Protein AF-A0A8J6TLV2-F1 (afdb_monomer_lite)

Radius of gyration: 23.79 Å; chains: 1; bounding box: 41×60×71 Å

Foldseek 3Di:
DDDDDDDDDPPPDDDDFDEEADFQDPVCCVVVLDPHPDHSVRRVVSRVVPGVDYHYQADEAEDDQPLAPDPVSVVVVVVVCVVCPPGRYDYHHNHCNCVDVVNVPPDDDD

Sequence (110 aa):
MNISAKESSKTGDCRLLVGTSGFSYTEWVDAGFYPPGTKTGGMLPLYARCFAITELNYTWYQMPPSFARTLSNRKYLAVLIDRLYGLSLAVEFRHRSWADDRVFCSKRPG

Organism: NCBI:txid2841695

Secondary structure (DSSP, 8-state):
------------------EEE-S--THHHHTTSS-TT--GGGHHHHHTTT-SEEE-S-EEEEPPTT----HHHHHHHHHHHHHTTTS-EEEE--SGGG--HHHH--PPP-

InterPro dom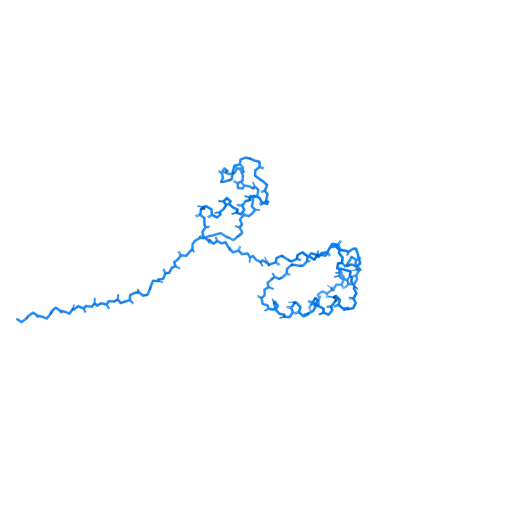ains:
  IPR002763 Protein of unknown function DUF72 [PF01904] (60-104)
  IPR002763 Protein of unknown function DUF72 [PTHR30348] (7-64)
  IPR036520 UPF0759 superfamily [G3DSA:3.20.20.410] (4-62)
  IPR036520 UPF0759 superfamily [G3DSA:3.20.20.410] (63-107)
  IPR036520 UPF0759 superfamily [SSF117396] (15-104)

pLDDT: mean 83.25, std 17.08, range [32.5, 97.44]

Structure (mmCIF, N/CA/C/O backbone):
data_AF-A0A8J6TLV2-F1
#
_entry.id   AF-A0A8J6TLV2-F1
#
loop_
_atom_site.group_PDB
_atom_site.id
_atom_site.type_symbol
_atom_site.label_atom_id
_atom_site.label_alt_id
_atom_site.label_comp_id
_atom_site.label_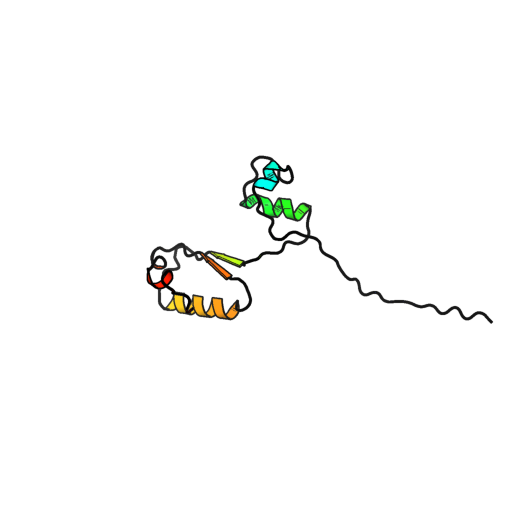asym_id
_atom_site.label_entity_id
_atom_site.label_seq_id
_atom_site.pdbx_PDB_ins_code
_atom_site.Cartn_x
_atom_site.Cartn_y
_atom_site.Cartn_z
_atom_site.occupancy
_atom_site.B_iso_or_equiv
_atom_site.auth_seq_id
_atom_site.auth_comp_id
_atom_site.auth_asym_id
_atom_site.auth_atom_id
_atom_site.pdbx_PDB_model_num
ATOM 1 N N . MET A 1 1 ? -23.170 -43.076 47.673 1.00 36.94 1 MET A N 1
ATOM 2 C CA . MET A 1 1 ? -22.092 -43.220 46.672 1.00 36.94 1 MET A CA 1
ATOM 3 C C . MET A 1 1 ? -22.092 -41.960 45.824 1.00 36.94 1 MET A C 1
ATOM 5 O O . MET A 1 1 ? -23.070 -41.725 45.134 1.00 36.94 1 MET A O 1
ATOM 9 N N . ASN A 1 2 ? -21.067 -41.116 45.961 1.00 32.50 2 ASN A N 1
ATOM 10 C CA . ASN A 1 2 ? -20.923 -39.872 45.202 1.00 32.50 2 ASN A CA 1
ATOM 11 C C . ASN A 1 2 ? -19.884 -40.112 44.105 1.00 32.50 2 ASN A C 1
ATOM 13 O O . ASN A 1 2 ? -18.721 -40.350 44.423 1.00 32.50 2 ASN A O 1
ATOM 17 N N . ILE A 1 3 ? -20.286 -40.046 42.837 1.00 44.41 3 ILE A N 1
ATOM 18 C CA . ILE A 1 3 ? -19.350 -39.979 41.712 1.00 44.41 3 ILE A CA 1
ATOM 19 C C . ILE A 1 3 ? -19.377 -38.532 41.223 1.00 44.41 3 ILE A C 1
ATOM 21 O O . ILE A 1 3 ? -20.298 -38.113 40.531 1.00 44.41 3 ILE A O 1
ATOM 25 N N . SER A 1 4 ? -18.379 -37.752 41.642 1.00 45.44 4 SER A N 1
ATOM 26 C CA . SER A 1 4 ? -18.067 -36.459 41.036 1.00 45.44 4 SER A CA 1
ATOM 27 C C . SER A 1 4 ? -17.151 -36.730 39.845 1.00 45.44 4 SER A C 1
ATOM 29 O O . SER A 1 4 ? -15.962 -37.000 40.015 1.00 45.44 4 SER A O 1
ATOM 31 N N . ALA A 1 5 ? -17.717 -36.712 38.640 1.00 47.25 5 ALA A N 1
ATOM 32 C CA . ALA A 1 5 ? -16.931 -36.645 37.420 1.00 47.25 5 ALA A CA 1
ATOM 33 C C . ALA A 1 5 ? -16.406 -35.208 37.278 1.00 47.25 5 ALA A C 1
ATOM 35 O O . ALA A 1 5 ? -17.172 -34.270 37.070 1.00 47.25 5 ALA A O 1
ATOM 36 N N . LYS A 1 6 ? -15.092 -35.025 37.435 1.00 54.00 6 LYS A N 1
ATOM 37 C CA . LYS A 1 6 ? -14.406 -33.809 36.990 1.00 54.00 6 LYS A CA 1
ATOM 38 C C . LYS A 1 6 ? -14.222 -33.904 35.478 1.00 54.00 6 LYS A C 1
ATOM 40 O O . LYS A 1 6 ? -13.278 -34.543 35.019 1.00 54.00 6 LYS A O 1
ATOM 45 N N . GLU A 1 7 ? -15.087 -33.253 34.714 1.00 54.94 7 GLU A N 1
ATOM 46 C CA . GLU A 1 7 ? -14.786 -32.925 33.321 1.00 54.94 7 GLU A CA 1
ATOM 47 C C . GLU A 1 7 ? -13.865 -31.702 33.291 1.00 54.94 7 GLU A C 1
ATOM 49 O O . GLU A 1 7 ? -14.256 -30.581 33.603 1.00 54.94 7 GLU A O 1
ATOM 54 N N . SER A 1 8 ? -12.599 -31.941 32.954 1.00 55.59 8 SER A N 1
ATOM 55 C CA . SER A 1 8 ? -11.645 -30.897 32.591 1.00 55.59 8 SER A CA 1
ATOM 56 C C . SER A 1 8 ? -11.638 -30.789 31.070 1.00 55.59 8 SER A C 1
ATOM 58 O O . SER A 1 8 ? -10.911 -31.512 30.386 1.00 55.59 8 SER A O 1
ATOM 60 N N . SER A 1 9 ? -12.489 -29.922 30.521 1.00 59.59 9 SER A N 1
ATOM 61 C CA . SER A 1 9 ? -12.430 -29.560 29.107 1.00 59.59 9 SER A CA 1
ATOM 62 C C . SER A 1 9 ? -11.242 -28.619 28.891 1.00 59.59 9 SER A C 1
ATOM 64 O O . SER A 1 9 ? -11.290 -27.443 29.253 1.00 59.59 9 SER A O 1
ATOM 66 N N . LYS A 1 10 ? -10.157 -29.123 28.296 1.00 62.91 10 LYS A N 1
ATOM 67 C CA . LYS A 1 10 ? -9.101 -28.272 27.735 1.00 62.91 10 LYS A CA 1
ATOM 68 C C . LYS A 1 10 ? -9.634 -27.598 26.470 1.00 62.91 10 LYS A C 1
ATOM 70 O O . LYS A 1 10 ? -9.479 -28.127 25.373 1.00 62.91 10 LYS A O 1
ATOM 75 N N . THR A 1 11 ? -10.251 -26.435 26.614 1.00 61.06 11 THR A N 1
ATOM 76 C CA . THR A 1 11 ? -10.452 -25.517 25.490 1.00 61.06 11 THR A CA 1
ATOM 77 C C . THR A 1 11 ? -9.077 -24.952 25.142 1.00 61.06 11 THR A C 1
ATOM 79 O O . THR A 1 11 ? -8.476 -24.252 25.953 1.00 61.06 11 THR A O 1
ATOM 82 N N . GLY A 1 12 ? -8.515 -25.318 23.988 1.00 65.50 12 GLY A N 1
ATOM 83 C CA . GLY A 1 12 ? -7.326 -24.633 23.479 1.00 65.50 12 GLY A CA 1
ATOM 84 C C . GLY A 1 12 ? -7.667 -23.161 23.262 1.00 65.50 12 GLY A C 1
ATOM 85 O O . GLY A 1 12 ? -8.725 -22.870 22.706 1.00 65.50 12 GLY A O 1
ATOM 86 N N . ASP A 1 13 ? -6.812 -22.249 23.728 1.00 74.38 13 ASP A N 1
ATOM 87 C CA . ASP A 1 13 ? -7.024 -20.804 23.600 1.00 74.38 13 ASP A CA 1
ATOM 88 C C . ASP A 1 13 ? -7.202 -20.417 22.125 1.00 74.38 13 ASP A C 1
ATOM 90 O O . ASP A 1 13 ? -6.240 -20.280 21.365 1.00 74.38 13 ASP A O 1
ATOM 94 N N . CYS A 1 14 ? -8.452 -20.227 21.705 1.00 79.44 14 CYS A N 1
ATOM 95 C CA . CYS A 1 14 ? -8.768 -19.681 20.397 1.00 79.44 14 CYS A CA 1
ATOM 96 C C . CYS A 1 14 ? -8.653 -18.156 20.481 1.00 79.44 14 CYS A C 1
ATOM 98 O O . CYS A 1 14 ? -9.561 -17.475 20.957 1.00 79.44 14 CYS A O 1
ATOM 100 N N . ARG A 1 15 ? -7.521 -17.602 20.035 1.00 85.44 15 ARG A N 1
ATOM 101 C CA . ARG A 1 15 ? -7.338 -16.146 19.953 1.00 85.44 15 ARG A CA 1
ATOM 102 C C . ARG A 1 15 ? -8.116 -15.573 18.769 1.00 85.44 15 ARG A C 1
ATOM 104 O O . ARG A 1 15 ? -7.720 -15.752 17.622 1.00 85.44 15 ARG A O 1
ATOM 111 N N . LEU A 1 16 ? -9.184 -14.835 19.066 1.00 89.19 16 LEU A N 1
ATOM 112 C CA . LEU A 1 16 ? -9.892 -13.995 18.102 1.00 89.19 16 LEU A CA 1
ATOM 113 C C . LEU A 1 16 ? -9.204 -12.626 18.005 1.00 89.19 16 LEU A C 1
ATOM 115 O O . LEU A 1 16 ? -9.074 -11.926 19.008 1.00 89.19 16 LEU A O 1
ATOM 119 N N . LEU A 1 17 ? -8.776 -12.241 16.802 1.00 93.44 17 LEU A N 1
ATOM 120 C CA . LEU A 1 17 ? -8.252 -10.904 16.511 1.00 93.44 17 LEU A CA 1
ATOM 121 C C . LEU A 1 17 ? -9.260 -10.145 15.649 1.00 93.44 17 LEU A C 1
ATOM 123 O O . LEU A 1 17 ? -9.794 -10.697 14.692 1.00 93.44 17 LEU A O 1
ATOM 127 N N . VAL A 1 18 ? -9.500 -8.878 15.987 1.00 94.06 18 VAL A N 1
ATOM 128 C CA . VAL A 1 18 ? -10.441 -8.004 15.276 1.00 94.06 18 VAL A CA 1
ATOM 129 C C . VAL A 1 18 ? -9.677 -6.866 14.610 1.00 94.06 18 VAL A C 1
ATOM 131 O O . VAL A 1 18 ? -8.773 -6.273 15.205 1.00 94.06 18 VAL A O 1
ATOM 134 N N . GLY A 1 19 ? -10.049 -6.581 13.366 1.00 94.81 19 GLY A N 1
ATOM 135 C CA . GLY A 1 19 ? -9.438 -5.570 12.519 1.00 94.81 19 GLY A CA 1
ATOM 136 C C . GLY A 1 19 ? -10.310 -5.244 11.315 1.00 94.81 19 GLY A C 1
ATOM 137 O O . GLY A 1 19 ? -11.426 -5.743 11.191 1.00 94.81 19 GLY A O 1
ATOM 138 N N . THR A 1 20 ? -9.786 -4.408 10.427 1.00 95.44 20 THR A N 1
ATOM 139 C CA . THR A 1 20 ? -10.474 -3.914 9.228 1.00 95.44 20 THR A CA 1
ATOM 140 C C . THR A 1 20 ? -9.673 -4.240 7.967 1.00 95.44 20 THR A C 1
ATOM 142 O O . THR A 1 20 ? -8.459 -4.461 8.041 1.00 95.44 20 THR A O 1
ATOM 145 N N . SER A 1 21 ? -10.337 -4.284 6.810 1.00 93.19 21 SER A N 1
ATOM 146 C CA . SER A 1 21 ? -9.684 -4.447 5.505 1.00 93.19 21 SER A CA 1
ATOM 147 C C . SER A 1 21 ? -9.064 -3.117 5.071 1.00 93.19 21 SER A C 1
ATOM 149 O O . SER A 1 21 ? -9.722 -2.263 4.479 1.00 93.19 21 SER A O 1
ATOM 151 N N . GLY A 1 22 ? -7.791 -2.922 5.410 1.00 92.50 22 GLY A N 1
ATOM 152 C CA . GLY A 1 22 ? -7.054 -1.670 5.265 1.00 92.50 22 GLY A CA 1
ATOM 153 C C . GLY A 1 22 ? -7.235 -0.705 6.440 1.00 92.50 22 GLY A C 1
ATOM 154 O O . GLY A 1 22 ? -8.150 -0.833 7.238 1.00 92.50 22 GLY A O 1
ATOM 155 N N . PHE A 1 23 ? -6.351 0.288 6.535 1.00 94.38 23 PHE A N 1
ATOM 156 C CA . PHE A 1 23 ? -6.349 1.292 7.612 1.00 94.38 23 PHE A CA 1
ATOM 157 C C . PHE A 1 23 ? -6.173 2.732 7.102 1.00 94.38 23 PHE A C 1
ATOM 159 O O . PHE A 1 23 ? -6.232 3.682 7.870 1.00 94.38 23 PHE A O 1
ATOM 166 N N . SER A 1 24 ? -5.872 2.920 5.817 1.00 93.38 24 SER A N 1
ATOM 167 C CA . SER A 1 24 ? -5.366 4.192 5.295 1.00 93.38 24 SER A CA 1
ATOM 168 C C . SER A 1 24 ? -6.449 4.998 4.569 1.00 93.38 24 SER A C 1
ATOM 170 O O . SER A 1 24 ? -6.324 5.267 3.373 1.00 93.38 24 SER A O 1
ATOM 172 N N . TYR A 1 25 ? -7.491 5.388 5.299 1.00 92.25 25 TYR A N 1
ATOM 173 C CA . TYR A 1 25 ? -8.642 6.126 4.770 1.00 92.25 25 TYR A CA 1
ATOM 174 C C . TYR A 1 25 ? -8.622 7.581 5.255 1.00 92.25 25 TYR A C 1
ATOM 176 O O . TYR A 1 25 ? -8.562 7.842 6.458 1.00 92.25 25 TYR A O 1
ATOM 184 N N . THR A 1 26 ? -8.653 8.549 4.335 1.00 91.69 26 THR A N 1
ATOM 185 C CA . THR A 1 26 ? -8.670 9.983 4.689 1.00 91.69 26 THR A CA 1
ATOM 186 C C . THR A 1 26 ? -9.973 10.394 5.359 1.00 91.69 26 THR A C 1
ATOM 188 O O . THR A 1 26 ? -9.965 11.231 6.254 1.00 91.69 26 THR A O 1
ATOM 191 N N . GLU A 1 27 ? -11.065 9.726 5.016 1.00 94.81 27 GLU A N 1
ATOM 192 C CA . GLU A 1 27 ? -12.400 9.909 5.579 1.00 94.81 27 GLU A CA 1
ATOM 193 C C . GLU A 1 27 ? -12.435 9.588 7.080 1.00 94.81 27 GLU A C 1
ATOM 195 O O . GLU A 1 27 ? -13.275 10.098 7.814 1.00 94.81 27 GLU A O 1
ATOM 200 N N . TRP A 1 28 ? -11.502 8.766 7.574 1.00 96.38 28 TRP A N 1
ATOM 201 C CA . TRP A 1 28 ? -11.378 8.470 9.005 1.00 96.38 28 TRP A CA 1
ATOM 202 C C . TRP A 1 28 ? -10.780 9.637 9.799 1.00 96.38 28 TRP A C 1
ATOM 204 O O . TRP A 1 28 ? -10.938 9.692 11.018 1.00 96.38 28 TRP A O 1
ATOM 214 N N . VAL A 1 29 ? -10.123 10.588 9.124 1.00 95.25 29 VAL A N 1
ATOM 215 C CA . VAL A 1 29 ? -9.757 11.881 9.719 1.00 95.25 29 VAL A CA 1
ATOM 216 C C . VAL A 1 29 ? -11.020 12.711 9.935 1.00 95.25 29 VAL A C 1
ATOM 218 O O . VAL A 1 29 ? -11.243 13.203 11.038 1.00 95.25 29 VAL A O 1
ATOM 221 N N . ASP A 1 30 ? -11.877 12.799 8.918 1.00 93.50 30 ASP A N 1
ATOM 222 C CA . ASP A 1 30 ? -13.127 13.567 8.984 1.00 93.50 30 ASP A CA 1
ATOM 223 C C . ASP A 1 30 ? -14.123 12.957 9.981 1.00 93.50 30 ASP A C 1
ATOM 225 O O . ASP A 1 30 ? -14.825 13.675 10.691 1.00 93.50 30 ASP A O 1
ATOM 229 N N . ALA A 1 31 ? -14.133 11.626 10.103 1.00 94.38 31 ALA A N 1
ATOM 230 C CA . ALA A 1 31 ? -14.918 10.898 11.098 1.00 94.38 31 ALA A CA 1
ATOM 231 C C . ALA A 1 31 ? -14.348 10.987 12.532 1.00 94.38 31 ALA A C 1
ATOM 233 O O . ALA A 1 31 ? -14.947 10.449 13.463 1.00 94.38 31 ALA A O 1
ATOM 234 N N . GLY A 1 32 ? -13.190 11.630 12.725 1.00 95.62 32 GLY A N 1
ATOM 235 C CA . GLY A 1 32 ? -12.565 11.834 14.035 1.00 95.62 32 GLY A CA 1
ATOM 236 C C .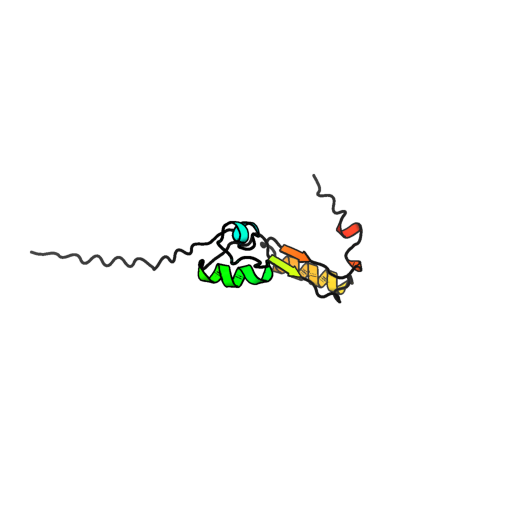 GLY A 1 32 ? -11.842 10.613 14.614 1.00 95.62 32 GLY A C 1
ATOM 237 O O . GLY A 1 32 ? -11.412 10.655 15.766 1.00 95.62 32 GLY A O 1
ATOM 238 N N . PHE A 1 33 ? -11.677 9.535 13.843 1.00 96.44 33 PHE A N 1
ATOM 239 C CA . PHE A 1 33 ? -10.884 8.375 14.266 1.00 96.44 33 PHE A CA 1
ATOM 240 C C . PHE A 1 33 ? -9.384 8.705 14.298 1.00 96.44 33 PHE A C 1
ATOM 242 O O . PHE A 1 33 ? -8.663 8.273 15.200 1.00 96.44 33 PHE A O 1
ATOM 249 N N . TYR A 1 34 ? -8.915 9.516 13.345 1.00 97.25 34 TYR A N 1
ATOM 250 C CA . TYR A 1 34 ? -7.562 10.071 13.342 1.00 97.25 34 TYR A CA 1
ATOM 251 C C . TYR A 1 34 ? -7.553 11.561 13.710 1.00 97.25 34 TYR A C 1
ATOM 253 O O . TYR A 1 34 ? -8.491 12.278 13.364 1.00 97.25 34 TYR A O 1
ATOM 261 N N . PRO A 1 35 ? -6.478 12.071 14.347 1.00 96.81 35 PRO A N 1
ATOM 262 C CA . PRO A 1 35 ? -6.325 13.500 14.597 1.00 96.81 35 PRO A CA 1
ATOM 263 C C . PRO A 1 35 ? -6.393 14.334 13.303 1.00 96.81 35 PRO A C 1
ATOM 265 O O . PRO A 1 35 ? -5.898 13.878 12.261 1.00 96.81 35 PRO A O 1
ATOM 268 N N . PRO A 1 36 ? -6.912 15.574 13.356 1.00 96.44 36 PRO A N 1
ATOM 269 C CA . PRO A 1 36 ? -6.963 16.461 12.199 1.00 96.44 36 PRO A CA 1
ATOM 270 C C . PRO A 1 36 ? -5.594 16.645 11.534 1.00 96.44 36 PRO A C 1
ATOM 272 O O . PRO A 1 36 ? -4.577 16.834 12.201 1.00 96.44 36 PRO A O 1
ATOM 275 N N . GLY A 1 37 ? -5.566 16.591 10.200 1.00 94.44 37 GLY A N 1
ATOM 276 C CA . GLY A 1 37 ? -4.342 16.764 9.411 1.00 94.44 37 GLY A CA 1
ATOM 277 C C . GLY A 1 37 ? -3.439 15.526 9.316 1.00 94.44 37 GLY A C 1
ATOM 278 O O . GLY A 1 37 ? -2.393 15.598 8.663 1.00 94.44 37 GLY A O 1
ATOM 279 N N . THR A 1 38 ? -3.833 14.390 9.905 1.00 96.31 38 THR A N 1
ATOM 280 C CA . THR A 1 38 ? -3.101 13.120 9.771 1.00 96.31 38 THR A CA 1
ATOM 281 C C . THR A 1 38 ? -2.938 12.740 8.298 1.00 96.31 38 THR A C 1
ATOM 283 O O . THR A 1 38 ? -3.907 12.611 7.554 1.00 96.31 38 THR A O 1
ATOM 286 N N . LYS A 1 39 ? -1.689 12.544 7.865 1.00 93.62 39 LYS A N 1
ATOM 287 C CA . LYS A 1 39 ? -1.357 12.038 6.525 1.00 93.62 39 LYS A CA 1
ATOM 288 C C . LYS A 1 39 ? -1.322 10.510 6.525 1.00 93.62 39 LYS A C 1
ATOM 290 O O . LYS A 1 39 ? -0.995 9.906 7.543 1.00 93.62 39 LYS A O 1
ATOM 295 N N . THR A 1 40 ? -1.551 9.900 5.363 1.00 90.31 40 THR A N 1
ATOM 296 C CA . THR A 1 40 ? -1.504 8.446 5.103 1.00 90.31 40 THR A CA 1
ATOM 297 C C . THR A 1 40 ? -0.331 7.735 5.793 1.00 90.31 40 THR A C 1
ATOM 299 O O . THR A 1 40 ? -0.529 6.745 6.491 1.00 90.31 40 THR A O 1
ATOM 302 N N . GLY A 1 41 ? 0.889 8.283 5.692 1.00 91.19 41 GLY A N 1
ATOM 303 C CA . GLY A 1 41 ? 2.086 7.694 6.312 1.00 91.19 41 GLY A CA 1
ATOM 304 C C . GLY A 1 41 ? 2.071 7.638 7.849 1.00 91.19 41 GLY A C 1
ATOM 305 O O . GLY A 1 41 ? 2.833 6.876 8.434 1.00 91.19 41 GLY A O 1
ATOM 306 N N . GLY A 1 42 ? 1.204 8.412 8.506 1.00 94.81 42 GLY A N 1
ATOM 307 C CA . GLY A 1 42 ? 1.024 8.426 9.961 1.00 94.81 42 GLY A CA 1
ATOM 308 C C . GLY A 1 42 ? -0.173 7.613 10.465 1.00 94.81 42 GLY A C 1
ATOM 309 O O . GLY A 1 42 ? -0.343 7.495 11.677 1.00 94.81 42 GLY A O 1
ATOM 310 N N . MET A 1 43 ? -0.998 7.042 9.580 1.00 96.38 43 MET A N 1
ATOM 311 C CA . MET A 1 43 ? -2.230 6.346 9.978 1.00 96.38 43 MET A CA 1
ATOM 312 C C . MET A 1 43 ? -1.967 4.973 10.603 1.00 96.38 43 MET A C 1
ATOM 314 O O . MET A 1 43 ? -2.636 4.620 11.570 1.00 96.38 43 MET A O 1
ATOM 318 N N . LEU A 1 44 ? -0.971 4.213 10.123 1.00 95.38 44 LEU A N 1
ATOM 319 C CA . LEU A 1 44 ? -0.681 2.870 10.650 1.00 95.38 44 LEU A CA 1
ATOM 320 C C . LEU A 1 44 ? -0.319 2.878 12.150 1.00 95.38 44 LEU A C 1
ATOM 322 O O . LEU A 1 44 ? -0.928 2.114 12.900 1.00 95.38 44 LEU A O 1
ATOM 326 N N . PRO A 1 45 ? 0.594 3.747 12.636 1.00 97.06 45 PRO A N 1
ATOM 327 C CA . PRO A 1 45 ? 0.886 3.831 14.068 1.00 97.06 45 PRO A CA 1
ATOM 328 C C . PRO A 1 45 ? -0.315 4.223 14.932 1.00 97.06 45 PRO A C 1
ATOM 330 O O . PRO A 1 45 ? -0.356 3.866 16.106 1.00 97.06 45 PRO A O 1
ATOM 333 N N . LEU A 1 46 ? -1.271 4.980 14.386 1.00 97.25 46 LEU A N 1
ATOM 334 C CA . LEU A 1 46 ? -2.491 5.370 15.095 1.00 97.25 46 LEU A CA 1
ATOM 335 C C . LEU A 1 46 ? -3.509 4.227 15.103 1.00 97.25 46 LEU A C 1
ATOM 337 O O . LEU A 1 46 ? -4.047 3.901 16.155 1.00 97.25 46 LEU A O 1
ATOM 341 N N . TYR A 1 47 ? -3.702 3.568 13.960 1.00 97.44 47 TYR A N 1
ATOM 342 C CA . TYR A 1 47 ? -4.557 2.392 13.815 1.00 97.44 47 TYR A CA 1
ATOM 343 C C . TYR A 1 47 ? -4.161 1.265 14.778 1.00 97.44 47 TYR A C 1
ATOM 345 O O . TYR A 1 47 ? -5.012 0.697 15.465 1.00 97.44 47 TYR A O 1
ATOM 353 N N . ALA A 1 48 ? -2.855 0.996 14.882 1.00 96.81 48 ALA A N 1
ATOM 354 C CA . ALA A 1 48 ? -2.293 -0.058 15.727 1.00 96.81 48 ALA A CA 1
ATOM 355 C C . ALA A 1 48 ? -2.531 0.151 17.237 1.00 96.81 48 ALA A C 1
ATOM 357 O O . ALA A 1 48 ? -2.308 -0.765 18.024 1.00 96.81 48 ALA A O 1
ATOM 358 N N . ARG A 1 49 ? -2.987 1.340 17.661 1.00 96.00 49 ARG A N 1
ATOM 359 C CA . ARG A 1 49 ? -3.390 1.601 19.055 1.00 96.00 49 ARG A CA 1
ATOM 360 C C . ARG A 1 49 ? -4.768 1.028 19.386 1.00 96.00 49 ARG A C 1
ATOM 362 O O . ARG A 1 49 ? -5.068 0.847 20.561 1.00 96.00 49 ARG A O 1
ATOM 369 N N . CYS A 1 50 ? -5.594 0.775 18.373 1.00 95.44 50 CYS A N 1
ATOM 370 C CA . CYS A 1 50 ? -6.977 0.326 18.531 1.00 95.44 50 CYS A CA 1
ATOM 371 C C . CYS A 1 50 ? -7.175 -1.119 18.063 1.00 95.44 50 CYS A C 1
ATOM 373 O O . CYS A 1 50 ? -7.882 -1.879 18.720 1.00 95.44 50 CYS A O 1
ATOM 375 N N . PHE A 1 51 ? -6.547 -1.506 16.950 1.00 96.44 51 PHE A N 1
ATOM 376 C CA . PHE A 1 51 ? -6.714 -2.827 16.347 1.00 96.44 51 PHE A CA 1
ATOM 377 C C . PHE A 1 51 ? -5.386 -3.572 16.254 1.00 96.44 51 PHE A C 1
ATOM 379 O O . PHE A 1 51 ? -4.365 -3.014 15.856 1.00 96.44 51 PHE A O 1
ATOM 386 N N . ALA A 1 52 ? -5.422 -4.866 16.574 1.00 93.50 52 ALA A N 1
ATOM 387 C CA . ALA A 1 52 ? -4.246 -5.733 16.541 1.00 93.50 52 ALA A CA 1
ATOM 388 C C . ALA A 1 52 ? -3.925 -6.266 15.133 1.00 93.50 52 ALA A C 1
ATOM 390 O O . ALA A 1 52 ? -2.832 -6.782 14.909 1.00 93.50 52 ALA A O 1
ATOM 391 N N . ILE A 1 53 ? -4.875 -6.176 14.196 1.00 94.56 53 ILE A N 1
ATOM 392 C CA . ILE A 1 53 ? -4.745 -6.717 12.841 1.00 94.56 53 ILE A CA 1
ATOM 393 C C . ILE A 1 53 ? -5.436 -5.815 11.807 1.00 94.56 53 ILE A C 1
ATOM 395 O O . ILE A 1 53 ? -6.340 -5.037 12.121 1.00 94.56 53 ILE A O 1
ATOM 399 N N . THR A 1 54 ? -4.992 -5.911 10.557 1.00 93.88 54 THR A N 1
ATOM 400 C CA . THR A 1 54 ? -5.674 -5.383 9.372 1.00 93.88 54 THR A CA 1
ATOM 401 C C . THR A 1 54 ? -5.444 -6.345 8.208 1.00 93.88 54 THR A C 1
ATOM 403 O O . THR A 1 54 ? -4.392 -6.982 8.127 1.00 93.88 54 THR A O 1
ATOM 406 N N . GLU A 1 55 ? -6.430 -6.484 7.333 1.00 90.62 55 GLU A N 1
ATOM 407 C CA . GLU A 1 55 ? -6.290 -7.235 6.087 1.00 90.62 55 GLU A CA 1
ATOM 408 C C . GLU A 1 55 ? -5.753 -6.304 4.993 1.00 90.62 55 GLU A C 1
ATOM 410 O O . GLU A 1 55 ? -6.226 -5.179 4.834 1.00 90.62 55 GLU A O 1
ATOM 415 N N . LEU A 1 56 ? -4.766 -6.772 4.227 1.00 86.31 56 LEU A N 1
ATOM 416 C CA . LEU A 1 56 ? -4.232 -6.061 3.068 1.00 86.31 56 LEU A CA 1
ATOM 417 C C . LEU A 1 56 ? -4.497 -6.879 1.807 1.00 86.31 56 LEU A C 1
ATOM 419 O O . LEU A 1 56 ? -4.048 -8.016 1.692 1.00 86.31 56 LEU A O 1
ATOM 423 N N . ASN A 1 57 ? -5.176 -6.264 0.839 1.00 79.88 57 ASN A N 1
ATOM 424 C CA . ASN A 1 57 ? -5.543 -6.917 -0.420 1.00 79.88 57 ASN A CA 1
ATOM 425 C C . ASN A 1 57 ? -4.373 -7.090 -1.385 1.00 79.88 57 ASN A C 1
ATOM 427 O O . ASN A 1 57 ? -4.490 -7.843 -2.345 1.00 79.88 57 ASN A O 1
ATOM 431 N N . TYR A 1 58 ? -3.274 -6.368 -1.176 1.00 74.44 58 TYR A N 1
ATOM 432 C CA . TYR A 1 58 ? -2.059 -6.510 -1.958 1.00 74.44 58 TYR A CA 1
ATOM 433 C C . TYR A 1 58 ? -0.833 -6.126 -1.142 1.00 74.44 58 TYR A C 1
ATOM 435 O O . TYR A 1 58 ? -0.888 -5.295 -0.233 1.00 74.44 58 TYR A O 1
ATOM 443 N N . THR A 1 59 ? 0.299 -6.713 -1.505 1.00 71.44 59 THR A N 1
ATOM 444 C CA . THR A 1 59 ? 1.607 -6.308 -1.001 1.00 71.44 59 THR A CA 1
ATOM 445 C C . THR A 1 59 ? 2.243 -5.339 -1.998 1.00 71.44 59 THR A C 1
ATOM 447 O O . THR A 1 59 ? 2.284 -5.601 -3.201 1.00 71.44 59 THR A O 1
ATOM 450 N N . TRP A 1 60 ? 2.694 -4.178 -1.511 1.00 80.62 60 TRP A N 1
ATOM 451 C CA . TRP A 1 60 ? 3.322 -3.140 -2.334 1.00 80.62 60 TRP A CA 1
ATOM 452 C C . TRP A 1 60 ? 4.845 -3.236 -2.260 1.00 80.62 60 TRP A C 1
ATOM 454 O O . TRP A 1 60 ? 5.429 -3.065 -1.189 1.00 80.62 60 TRP A O 1
ATOM 464 N N . TYR A 1 61 ? 5.493 -3.456 -3.403 1.00 84.00 61 TYR A N 1
ATOM 465 C CA . TYR A 1 61 ? 6.950 -3.469 -3.527 1.00 84.00 61 TYR A CA 1
ATOM 466 C C . TYR A 1 61 ? 7.413 -2.334 -4.428 1.00 84.00 61 TYR A C 1
ATOM 468 O O . TYR A 1 61 ? 7.220 -2.350 -5.643 1.00 84.00 61 TYR A O 1
ATOM 476 N N . GLN A 1 62 ? 8.085 -1.357 -3.832 1.00 89.56 62 GLN A N 1
ATOM 477 C CA . GLN A 1 62 ? 8.648 -0.236 -4.569 1.00 89.56 62 GLN A CA 1
ATOM 478 C C . GLN A 1 62 ? 10.101 -0.525 -4.954 1.00 89.56 62 GLN A C 1
ATOM 480 O O . GLN A 1 62 ? 10.978 -0.619 -4.092 1.00 89.56 62 GLN A O 1
ATOM 485 N N . MET A 1 63 ? 10.382 -0.598 -6.255 1.00 93.38 63 MET A N 1
ATOM 486 C CA . MET A 1 63 ? 11.747 -0.783 -6.750 1.00 93.38 63 MET A CA 1
ATOM 487 C C . MET A 1 63 ? 12.582 0.501 -6.567 1.00 93.38 63 MET A C 1
ATOM 489 O O . MET A 1 63 ? 12.051 1.624 -6.615 1.00 93.38 63 MET A O 1
ATOM 493 N N . PRO A 1 64 ? 13.905 0.388 -6.340 1.00 92.50 64 PRO A N 1
ATOM 494 C CA . PRO A 1 64 ? 14.773 1.556 -6.268 1.00 92.50 64 PRO A CA 1
ATOM 495 C C . PRO A 1 64 ? 14.824 2.277 -7.626 1.00 92.50 64 PRO A C 1
ATOM 497 O O . PRO A 1 64 ? 14.664 1.632 -8.665 1.00 92.50 64 PRO A O 1
ATOM 500 N N . PRO A 1 65 ? 15.096 3.596 -7.668 1.00 93.19 65 PRO A N 1
ATOM 501 C CA . PRO A 1 65 ? 15.155 4.335 -8.929 1.00 93.19 65 PRO A CA 1
ATOM 502 C C . PRO A 1 65 ? 16.252 3.824 -9.870 1.00 93.19 65 PRO A C 1
ATOM 504 O O . PRO A 1 65 ? 16.148 4.010 -11.071 1.00 93.19 65 PRO A O 1
ATOM 507 N N . SER A 1 66 ? 17.279 3.141 -9.353 1.00 94.62 66 SER A N 1
ATOM 508 C CA . SER A 1 66 ? 18.346 2.499 -10.135 1.00 94.62 66 SER A CA 1
ATOM 509 C C . SER A 1 66 ? 17.926 1.193 -10.824 1.00 94.62 66 SER A C 1
ATOM 511 O O . SER A 1 66 ? 18.687 0.647 -11.625 1.00 94.62 66 SER A O 1
ATOM 513 N N . PHE A 1 67 ? 16.727 0.672 -10.548 1.00 95.94 67 PHE A N 1
ATOM 514 C CA . PHE A 1 67 ? 16.239 -0.581 -11.118 1.00 95.94 67 PHE A CA 1
ATOM 515 C C . PHE A 1 67 ? 15.779 -0.386 -12.568 1.00 95.94 67 PHE A C 1
ATOM 517 O O . PHE A 1 67 ? 14.590 -0.357 -12.867 1.00 95.94 67 PHE A O 1
ATOM 524 N N . ALA A 1 68 ? 16.718 -0.236 -13.500 1.00 94.81 68 ALA A N 1
ATOM 525 C CA . ALA A 1 68 ? 16.421 -0.119 -14.926 1.00 94.81 68 ALA A CA 1
ATOM 526 C C . ALA A 1 68 ? 15.920 -1.450 -15.526 1.00 94.81 68 ALA A C 1
ATOM 528 O O . ALA A 1 68 ? 16.240 -2.530 -15.035 1.00 94.81 68 ALA A O 1
ATOM 529 N N . ARG A 1 69 ? 15.178 -1.401 -16.637 1.00 93.69 69 ARG A N 1
ATOM 530 C CA . ARG A 1 69 ? 14.605 -2.568 -17.334 1.00 93.69 69 ARG A CA 1
ATOM 531 C C . ARG A 1 69 ? 15.629 -3.411 -18.129 1.00 93.69 69 ARG A C 1
ATOM 533 O O . ARG A 1 69 ? 15.448 -3.699 -19.317 1.00 93.69 69 ARG A O 1
ATOM 540 N N . THR A 1 70 ? 16.710 -3.832 -17.479 1.00 95.00 70 THR A N 1
ATOM 541 C CA . THR A 1 70 ? 17.752 -4.713 -18.040 1.00 95.00 70 THR A CA 1
ATOM 542 C C . THR A 1 70 ? 17.301 -6.178 -18.068 1.00 95.00 70 THR A C 1
ATOM 544 O O . THR A 1 70 ? 16.301 -6.544 -17.450 1.00 95.00 70 THR A O 1
ATOM 547 N N . LEU A 1 71 ? 18.019 -7.052 -18.784 1.00 93.88 71 LEU A N 1
ATOM 548 C CA . LEU A 1 71 ? 17.704 -8.487 -18.793 1.00 93.88 71 LEU A CA 1
ATOM 549 C C . LEU A 1 71 ? 17.827 -9.111 -17.393 1.00 93.88 71 LEU A C 1
ATOM 551 O O . LEU A 1 71 ? 16.942 -9.861 -16.987 1.00 93.88 71 LEU A O 1
ATOM 555 N N . SER A 1 72 ? 18.882 -8.773 -16.650 1.00 96.19 72 SER A N 1
ATOM 556 C CA . SER A 1 72 ? 19.104 -9.278 -15.291 1.00 96.19 72 SER A CA 1
ATOM 557 C C . SER A 1 72 ? 17.985 -8.858 -14.338 1.00 96.19 72 SER A C 1
ATOM 559 O O . SER A 1 72 ? 17.457 -9.697 -13.615 1.00 96.19 72 SER A O 1
ATOM 561 N N . ASN A 1 73 ? 17.539 -7.600 -14.410 1.00 95.69 73 ASN A N 1
ATOM 562 C CA . ASN A 1 73 ? 16.445 -7.098 -13.577 1.00 95.69 73 ASN A CA 1
ATOM 563 C C . ASN A 1 73 ? 15.098 -7.741 -13.934 1.00 95.69 73 ASN A C 1
ATOM 565 O O . ASN A 1 73 ? 14.307 -8.038 -13.043 1.00 95.69 73 ASN A O 1
ATOM 569 N N . ARG A 1 74 ? 14.846 -8.041 -15.216 1.00 94.31 74 ARG A N 1
ATOM 570 C CA . ARG A 1 74 ? 13.657 -8.815 -15.615 1.00 94.31 74 ARG A CA 1
ATOM 571 C C . ARG A 1 74 ? 13.688 -10.251 -15.093 1.00 94.31 74 ARG A C 1
ATOM 573 O O . ARG A 1 74 ? 12.659 -10.741 -14.647 1.00 94.31 74 ARG A O 1
ATOM 580 N N . LYS A 1 75 ? 14.851 -10.913 -15.121 1.00 95.94 75 LYS A N 1
ATOM 581 C CA . LYS A 1 75 ? 15.015 -12.258 -14.543 1.00 95.94 75 LYS A CA 1
ATOM 582 C C . LYS A 1 75 ? 14.804 -12.242 -13.029 1.00 95.94 75 LYS A C 1
ATOM 584 O O . LYS A 1 75 ? 14.091 -13.092 -12.514 1.00 95.94 75 LYS A O 1
ATOM 589 N N . TYR A 1 76 ? 15.367 -11.250 -12.339 1.00 93.69 76 TYR A N 1
ATOM 590 C CA . TYR A 1 76 ? 15.128 -11.043 -10.912 1.00 93.69 76 TYR A CA 1
ATOM 591 C C . TYR A 1 76 ? 13.637 -10.855 -10.612 1.00 93.69 76 TYR A C 1
ATOM 593 O O . TYR A 1 76 ? 13.101 -11.531 -9.740 1.00 93.69 76 TYR A O 1
ATOM 601 N N . LEU A 1 77 ? 12.956 -9.992 -11.372 1.00 92.06 77 LEU A N 1
ATOM 602 C CA . LEU A 1 77 ? 11.523 -9.756 -11.216 1.00 92.06 77 LEU A CA 1
ATOM 603 C C . LEU A 1 77 ? 10.701 -11.033 -11.447 1.00 92.06 77 LEU A C 1
ATOM 605 O O . LEU A 1 77 ? 9.784 -11.297 -10.681 1.00 92.06 77 LEU A O 1
ATOM 609 N N . ALA A 1 78 ? 11.047 -11.847 -12.450 1.00 91.69 78 ALA A N 1
ATOM 610 C CA . ALA A 1 78 ? 10.377 -13.124 -12.696 1.00 91.69 78 ALA A CA 1
ATOM 611 C C . ALA A 1 78 ? 10.523 -14.090 -11.507 1.00 91.69 78 ALA A C 1
ATOM 613 O O . ALA A 1 78 ? 9.538 -14.675 -11.072 1.00 91.69 78 ALA A O 1
ATOM 614 N N . VAL A 1 79 ? 11.728 -14.197 -10.935 1.00 93.31 79 VAL A N 1
ATOM 615 C CA . VAL A 1 79 ? 11.972 -15.009 -9.729 1.00 93.31 79 VAL A CA 1
ATOM 616 C C . VAL A 1 79 ? 11.217 -14.458 -8.519 1.00 93.31 79 VAL A C 1
ATOM 618 O O . VAL A 1 79 ? 10.710 -15.227 -7.711 1.00 93.31 79 VAL A O 1
ATOM 621 N N . LEU A 1 80 ? 11.135 -13.134 -8.374 1.00 90.06 80 LEU A N 1
ATOM 622 C CA . LEU A 1 80 ? 10.381 -12.507 -7.291 1.00 90.06 80 LEU A CA 1
ATOM 623 C C . LEU A 1 80 ? 8.884 -12.820 -7.402 1.00 90.06 80 LEU A C 1
ATOM 625 O O . LEU A 1 80 ? 8.275 -13.191 -6.406 1.00 90.06 80 LEU A O 1
ATOM 629 N N . ILE A 1 81 ? 8.314 -12.704 -8.604 1.00 88.81 81 ILE A N 1
ATOM 630 C CA . ILE A 1 81 ? 6.905 -13.023 -8.8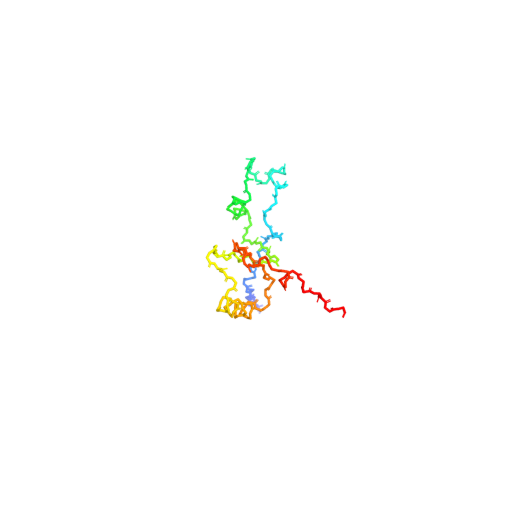70 1.00 88.81 81 ILE A CA 1
ATOM 631 C C . ILE A 1 81 ? 6.620 -14.498 -8.571 1.00 88.81 81 ILE A C 1
ATOM 633 O O . ILE A 1 81 ? 5.628 -14.795 -7.918 1.00 88.81 81 ILE A O 1
ATOM 637 N N . ASP A 1 82 ? 7.504 -15.405 -8.992 1.00 90.50 82 ASP A N 1
ATOM 638 C CA . ASP A 1 82 ? 7.378 -16.844 -8.730 1.00 90.50 82 ASP A CA 1
ATOM 639 C C . ASP A 1 82 ? 7.426 -17.168 -7.226 1.00 90.50 82 ASP A C 1
ATOM 641 O O . ASP A 1 82 ? 6.584 -17.889 -6.700 1.00 90.50 82 ASP A O 1
ATOM 645 N N . ARG A 1 83 ? 8.350 -16.550 -6.485 1.00 88.69 83 ARG A N 1
ATOM 646 C CA . ARG A 1 83 ? 8.462 -16.747 -5.028 1.00 88.69 83 ARG A CA 1
ATOM 647 C C . ARG A 1 83 ? 7.296 -16.172 -4.234 1.00 88.69 83 ARG A C 1
ATOM 649 O O . ARG A 1 83 ? 7.049 -16.618 -3.118 1.00 88.69 83 ARG A O 1
ATOM 656 N N . LEU A 1 84 ? 6.634 -15.156 -4.775 1.00 86.25 84 LEU A N 1
ATOM 657 C CA . LEU A 1 84 ? 5.471 -14.511 -4.169 1.00 86.25 84 LEU A CA 1
ATOM 658 C C . LEU A 1 84 ? 4.158 -15.010 -4.787 1.00 86.25 84 LEU A C 1
ATOM 660 O O . LEU A 1 84 ? 3.106 -14.404 -4.573 1.00 86.25 84 LEU A O 1
ATOM 664 N N . TYR A 1 85 ? 4.213 -16.105 -5.548 1.00 78.62 85 TYR A N 1
ATOM 665 C CA . TYR A 1 85 ? 3.053 -16.702 -6.184 1.00 78.62 85 TYR A CA 1
ATOM 666 C C . TYR A 1 85 ? 2.015 -17.100 -5.125 1.00 78.62 85 TYR A C 1
ATOM 668 O O . TYR A 1 85 ? 2.302 -17.867 -4.209 1.00 78.62 85 TYR A O 1
ATOM 676 N N . GLY A 1 86 ? 0.812 -16.528 -5.233 1.00 77.56 86 GLY A N 1
ATOM 677 C CA . GLY A 1 86 ? -0.267 -16.658 -4.245 1.00 77.56 86 GLY A CA 1
ATOM 678 C C . GLY A 1 86 ? -0.580 -15.371 -3.474 1.00 77.56 86 GLY A C 1
ATOM 679 O O . GLY A 1 86 ? -1.619 -15.296 -2.824 1.00 77.56 86 GLY A O 1
ATOM 680 N N . LEU A 1 87 ? 0.263 -14.340 -3.586 1.00 79.88 87 LEU A N 1
ATOM 681 C CA . LEU A 1 87 ? -0.047 -12.995 -3.103 1.00 79.88 87 LEU A CA 1
ATOM 682 C C . LEU A 1 87 ? -0.530 -12.115 -4.258 1.00 79.88 87 LEU A C 1
ATOM 684 O O . LEU A 1 87 ? 0.038 -12.126 -5.351 1.00 79.88 87 LEU A O 1
ATOM 688 N N . SER A 1 88 ? -1.535 -11.282 -3.998 1.00 77.19 88 SER A N 1
ATOM 689 C CA . SER A 1 88 ? -1.834 -10.130 -4.848 1.00 77.19 88 SER A CA 1
ATOM 690 C C . SER A 1 88 ? -0.658 -9.152 -4.773 1.00 77.19 88 SER A C 1
ATOM 692 O O . SER A 1 88 ? -0.492 -8.430 -3.791 1.00 77.19 88 SER A O 1
ATOM 694 N N . LEU A 1 89 ? 0.209 -9.173 -5.782 1.00 82.88 89 LEU A N 1
ATOM 695 C CA . LEU A 1 89 ? 1.452 -8.406 -5.798 1.00 82.88 89 LEU A CA 1
ATOM 696 C C . LEU A 1 89 ? 1.299 -7.125 -6.626 1.00 82.88 89 LEU A C 1
ATOM 698 O O . LEU A 1 89 ? 0.974 -7.185 -7.812 1.00 82.88 89 LEU A O 1
ATOM 702 N N . ALA A 1 90 ? 1.616 -5.976 -6.029 1.00 85.38 90 ALA A N 1
ATOM 703 C CA . ALA A 1 90 ? 1.755 -4.703 -6.730 1.00 85.38 90 ALA A CA 1
ATOM 704 C C . ALA A 1 90 ? 3.226 -4.260 -6.711 1.00 85.38 90 ALA A C 1
ATOM 706 O O . ALA A 1 90 ? 3.835 -4.144 -5.646 1.00 85.38 90 ALA A O 1
ATOM 707 N N . VAL A 1 91 ? 3.809 -4.012 -7.889 1.00 87.75 91 VAL A N 1
ATOM 708 C CA . VAL A 1 91 ? 5.199 -3.549 -8.025 1.00 87.75 91 VAL A CA 1
ATOM 709 C C . VAL A 1 91 ? 5.226 -2.163 -8.649 1.00 87.75 91 VAL A C 1
ATOM 711 O O . VAL A 1 91 ? 4.728 -1.961 -9.755 1.00 87.75 91 VAL A O 1
ATOM 714 N N . GLU A 1 92 ? 5.858 -1.220 -7.961 1.00 90.19 92 GLU A N 1
ATOM 715 C CA . GLU A 1 92 ? 6.051 0.142 -8.447 1.00 90.19 92 GLU A CA 1
ATOM 716 C C . GLU A 1 92 ? 7.454 0.308 -9.038 1.00 90.19 92 GLU A C 1
ATOM 718 O O . GLU A 1 92 ? 8.471 0.160 -8.348 1.00 90.19 92 GLU A O 1
ATOM 723 N N . PHE A 1 93 ? 7.519 0.657 -10.323 1.00 92.75 93 PHE A N 1
ATOM 724 C CA . PHE A 1 93 ? 8.769 0.975 -11.006 1.00 92.75 93 PHE A CA 1
ATOM 725 C C . PHE A 1 93 ? 8.979 2.486 -11.070 1.00 92.75 93 PHE A C 1
ATOM 727 O O . PHE A 1 93 ? 8.201 3.204 -11.686 1.00 92.75 93 PHE A O 1
ATOM 734 N N . ARG A 1 94 ? 10.096 2.961 -10.509 1.00 91.69 94 ARG A N 1
ATOM 735 C CA . ARG A 1 94 ? 10.470 4.388 -10.513 1.00 91.69 94 ARG A CA 1
ATOM 736 C C . ARG A 1 94 ? 11.507 4.761 -11.575 1.00 91.69 94 ARG A C 1
ATOM 738 O O . ARG A 1 94 ? 11.984 5.890 -11.607 1.00 91.69 94 ARG A O 1
ATOM 745 N N . HIS A 1 95 ? 11.873 3.819 -12.447 1.00 93.56 95 HIS A N 1
ATOM 74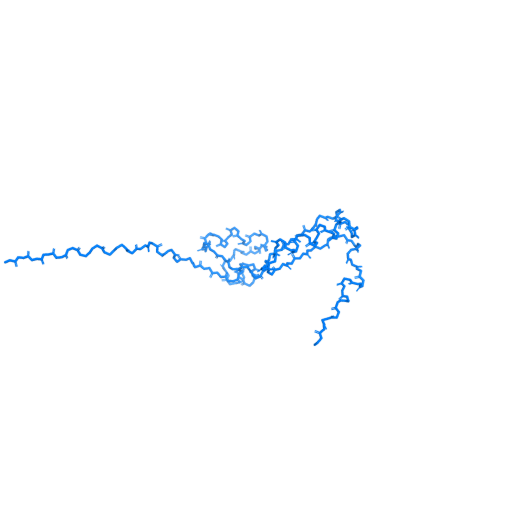6 C CA . HIS A 1 95 ? 12.804 4.058 -13.548 1.00 93.56 95 HIS A CA 1
ATOM 747 C C . HIS A 1 95 ? 12.057 4.075 -14.888 1.00 93.56 95 HIS A C 1
ATOM 749 O O . HIS A 1 95 ? 11.417 3.091 -15.259 1.00 93.56 95 HIS A O 1
ATOM 755 N N . ARG A 1 96 ? 12.205 5.160 -15.665 1.00 91.12 96 ARG A N 1
ATOM 756 C CA . ARG A 1 96 ? 11.450 5.406 -16.914 1.00 91.12 96 ARG A CA 1
ATOM 757 C C . ARG A 1 96 ? 11.524 4.289 -17.956 1.00 91.12 96 ARG A C 1
ATOM 759 O O . ARG A 1 96 ? 10.614 4.140 -18.750 1.00 91.12 96 ARG A O 1
ATOM 766 N N . SER A 1 97 ? 12.593 3.488 -17.961 1.00 92.75 97 SER A N 1
ATOM 767 C CA . SER A 1 97 ? 12.725 2.363 -18.904 1.00 92.75 97 SER A CA 1
ATOM 768 C C . SER A 1 97 ? 11.711 1.234 -18.691 1.00 92.75 97 SER A C 1
ATOM 770 O O . SER A 1 97 ? 11.664 0.321 -19.510 1.00 92.75 97 SER A O 1
ATOM 772 N N . TRP A 1 98 ? 10.913 1.278 -17.618 1.00 90.75 98 TRP A N 1
ATOM 773 C CA . TRP A 1 98 ? 9.747 0.412 -17.427 1.00 90.75 98 TRP A CA 1
ATOM 774 C C . TRP A 1 98 ? 8.454 0.977 -18.025 1.00 90.75 98 TRP A C 1
ATOM 776 O O . TRP A 1 98 ? 7.525 0.205 -18.238 1.00 90.75 98 TRP A O 1
ATOM 786 N N . ALA A 1 99 ? 8.401 2.274 -18.342 1.00 85.44 99 ALA A N 1
ATOM 787 C CA . ALA A 1 99 ? 7.301 2.890 -19.079 1.00 85.44 99 ALA A CA 1
ATOM 788 C C . ALA A 1 99 ? 7.481 2.623 -20.584 1.00 85.44 99 ALA A C 1
ATOM 790 O O . ALA A 1 99 ? 7.893 3.488 -21.351 1.00 85.44 99 ALA A O 1
ATOM 791 N N . ASP A 1 100 ? 7.250 1.372 -20.973 1.00 79.38 100 ASP A N 1
ATOM 792 C CA . ASP A 1 100 ? 7.385 0.857 -22.335 1.00 79.38 100 ASP A CA 1
ATOM 793 C C . ASP A 1 100 ? 6.029 0.298 -22.776 1.00 79.38 100 ASP A C 1
ATOM 795 O O . ASP A 1 100 ? 5.379 -0.402 -21.999 1.00 79.38 100 ASP A O 1
ATOM 799 N N . ASP A 1 101 ? 5.600 0.563 -24.011 1.00 69.44 101 ASP A N 1
ATOM 800 C CA . ASP A 1 101 ? 4.281 0.139 -24.507 1.00 69.44 101 ASP A CA 1
ATOM 801 C C . ASP A 1 101 ? 4.052 -1.372 -24.392 1.00 69.44 101 ASP A C 1
ATOM 803 O O . ASP A 1 101 ? 2.921 -1.817 -24.215 1.00 69.44 101 ASP A O 1
ATOM 807 N N . ARG A 1 102 ? 5.116 -2.183 -24.409 1.00 68.81 102 ARG A N 1
ATOM 808 C CA . ARG A 1 102 ? 5.030 -3.640 -24.217 1.00 68.81 102 ARG A CA 1
ATOM 809 C C . ARG A 1 102 ? 4.702 -4.041 -22.777 1.00 68.81 102 ARG A C 1
ATOM 811 O O . ARG A 1 102 ? 4.307 -5.177 -22.547 1.00 68.81 102 ARG A O 1
ATOM 818 N N . VAL A 1 103 ? 4.912 -3.149 -21.808 1.00 62.59 103 VAL A N 1
ATOM 819 C CA . VAL A 1 103 ? 4.540 -3.344 -20.397 1.00 62.59 103 VAL A CA 1
ATOM 820 C C . VAL A 1 103 ? 3.057 -3.028 -20.193 1.00 62.59 103 VAL A C 1
ATOM 822 O O . VAL A 1 103 ? 2.381 -3.746 -19.462 1.00 62.59 103 VAL A O 1
ATOM 825 N N . PHE A 1 104 ? 2.533 -2.008 -20.876 1.00 58.53 104 PHE A N 1
ATOM 826 C CA . PHE A 1 104 ? 1.118 -1.630 -20.792 1.00 58.53 104 PHE A CA 1
ATOM 827 C C . PHE A 1 104 ? 0.219 -2.483 -21.698 1.00 58.53 104 PHE A C 1
ATOM 829 O O . PHE A 1 104 ? -0.897 -2.835 -21.322 1.00 58.53 104 PHE A O 1
ATOM 836 N N . CYS A 1 105 ? 0.709 -2.866 -22.878 1.00 49.00 105 CYS A N 1
ATOM 837 C CA . CYS A 1 105 ? -0.026 -3.644 -23.869 1.00 49.00 105 CYS 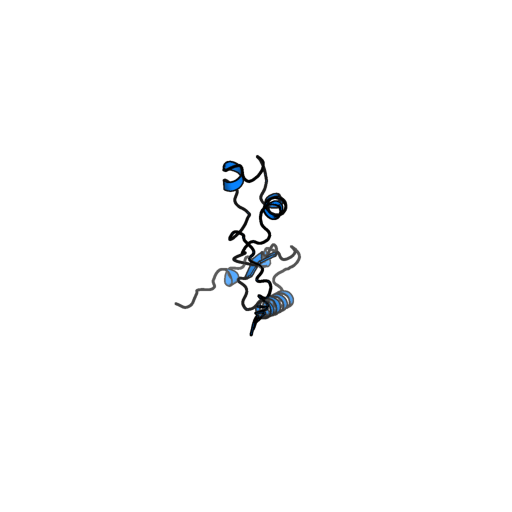A CA 1
ATOM 838 C C . CYS A 1 105 ? 0.154 -5.151 -23.630 1.00 49.00 105 CYS A C 1
ATOM 840 O O . CYS A 1 105 ? 0.684 -5.881 -24.466 1.00 49.00 105 CYS A O 1
ATOM 842 N N . SER A 1 106 ? -0.304 -5.637 -22.476 1.00 50.81 106 SER A N 1
ATOM 843 C CA . SER A 1 106 ? -0.719 -7.036 -22.363 1.00 50.81 106 SER A CA 1
ATOM 844 C C . SER A 1 106 ? -2.233 -7.071 -22.551 1.00 50.81 106 SER A C 1
ATOM 846 O O . SER A 1 106 ? -3.011 -6.792 -21.641 1.00 50.81 106 SER A O 1
ATOM 848 N N . LYS A 1 107 ? -2.683 -7.351 -23.779 1.00 43.62 107 LYS A N 1
ATOM 849 C CA . LYS A 1 107 ? -4.085 -7.718 -23.991 1.00 43.62 107 LYS A CA 1
ATOM 850 C C . LYS A 1 107 ? -4.339 -8.978 -23.162 1.00 43.62 107 LYS A C 1
ATOM 852 O O . LYS A 1 107 ? -3.676 -9.988 -23.390 1.00 43.62 107 LYS A O 1
ATOM 857 N N . ARG A 1 108 ? -5.269 -8.922 -22.202 1.00 43.78 108 ARG A N 1
ATOM 858 C CA . ARG A 1 108 ? -5.814 -10.145 -21.597 1.00 43.78 108 ARG A CA 1
ATOM 859 C C . ARG A 1 108 ? -6.386 -10.987 -22.747 1.00 43.78 108 ARG A C 1
ATOM 861 O O . ARG A 1 108 ? -7.165 -10.428 -23.523 1.00 43.78 108 ARG A O 1
ATOM 868 N N . PRO A 1 109 ? -6.003 -12.264 -22.911 1.00 41.81 109 PRO A N 1
ATOM 869 C CA . PRO A 1 109 ? -6.779 -13.150 -23.761 1.00 41.81 109 PRO A CA 1
ATOM 870 C C . PRO A 1 109 ? -8.196 -13.211 -23.178 1.00 41.81 109 PRO A C 1
ATOM 872 O O . PRO A 1 109 ? -8.348 -13.338 -21.960 1.00 41.81 109 PRO A O 1
ATOM 875 N N . GLY A 1 110 ? -9.189 -12.987 -24.039 1.00 40.03 110 GLY A N 1
ATOM 876 C CA . GLY A 1 110 ? -10.604 -13.162 -23.714 1.00 40.03 110 GLY A CA 1
ATOM 877 C C . GLY A 1 110 ? -11.009 -14.625 -23.674 1.00 40.03 110 GLY A C 1
ATOM 878 O O . GLY A 1 110 ? -10.182 -15.478 -24.071 1.00 40.03 110 GLY A O 1
#